Protein AF-A0A928IUF1-F1 (afdb_monomer)

Secondary structure (DSSP, 8-state):
----PPB-HHHHHHHHHHHHT--HHHHHHHHT--HHHHHHHHTTSSPPPGGGHHHHHHHTTS-GGGGB--

Foldseek 3Di:
DDPPFDFCLLVLLVVLCVVVVHQLQRVCVQQVHHSVVNVCCNVVVDHDDPVSLVVSCVSSVHHSCVRTDD

Nearest PDB structures (foldseek):
  3jxc-assembly1_L  TM=8.622E-01  e=3.066E-05  Lederbergvirus P22
  6jq1-assembly1_A  TM=7.959E-01  e=3.987E-04  Deinococcus geothermalis DSM 11300
  2b5a-assembly1_A  TM=7.693E-01  e=8.220E-04  [Bacillus] caldolyticus
  3f52-assembly1_A  TM=7.854E-01  e=1.142E-03  Corynebacterium glutamicum
  3vk0-assembly2_B  TM=8.120E-01  e=1.695E-03  Neisseria meningitidis MC58

Mean predicted aligned error: 4.41 Å

pLDDT: mean 89.65, std 12.41, range [39.5, 97.31]

Sequence (70 aa):
MAEMTKINIAKRIKEYRSIKSVTQEQFGALIGVSAQAISKWEREECYPDITFLPILADILSCSVNDFFEK

Radius of gyration: 11.85 Å; Cα contac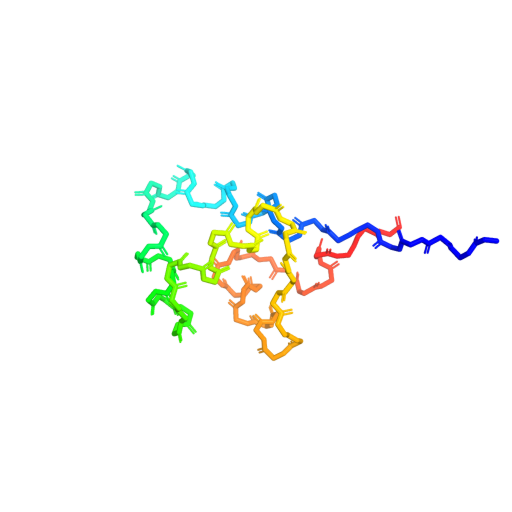ts (8 Å, |Δi|>4): 65; chains: 1; bounding box: 35×21×26 Å

Structure (mmCIF, N/CA/C/O backbone):
data_AF-A0A928IUF1-F1
#
_entry.id   AF-A0A928IUF1-F1
#
loop_
_atom_site.group_PDB
_atom_site.id
_atom_site.type_symbol
_atom_site.label_atom_id
_atom_site.label_alt_id
_atom_site.label_comp_id
_atom_site.label_asym_id
_atom_site.label_entity_id
_atom_site.label_seq_id
_atom_site.pdbx_PDB_ins_code
_atom_site.Cartn_x
_atom_site.Cartn_y
_atom_site.Cartn_z
_atom_site.occupancy
_atom_site.B_iso_or_equiv
_atom_site.auth_seq_id
_atom_site.auth_comp_id
_atom_site.auth_asym_id
_atom_site.auth_atom_id
_atom_site.pdbx_PDB_model_num
ATOM 1 N N . MET A 1 1 ? 26.512 0.149 -14.689 1.00 39.50 1 MET A N 1
ATOM 2 C CA . MET A 1 1 ? 25.773 -0.017 -13.421 1.00 39.50 1 MET A CA 1
ATOM 3 C C . MET A 1 1 ? 24.312 0.073 -13.805 1.00 39.50 1 MET A C 1
ATOM 5 O O . MET A 1 1 ? 23.963 1.067 -14.423 1.00 39.50 1 MET A O 1
ATOM 9 N N . ALA A 1 2 ? 23.534 -0.998 -13.636 1.00 44.72 2 ALA A N 1
ATOM 10 C CA . ALA A 1 2 ? 22.135 -0.995 -14.059 1.00 44.72 2 ALA A CA 1
ATOM 11 C C . ALA A 1 2 ? 21.392 0.105 -13.294 1.00 44.72 2 ALA A C 1
ATOM 13 O O . ALA A 1 2 ? 21.498 0.181 -12.070 1.00 44.72 2 ALA A O 1
ATOM 14 N N . GLU A 1 3 ? 20.713 0.980 -14.024 1.00 49.72 3 GLU A N 1
ATOM 15 C CA . GLU A 1 3 ? 19.804 1.964 -13.457 1.00 49.72 3 GLU A CA 1
ATOM 16 C C . GLU A 1 3 ? 18.682 1.176 -12.772 1.00 49.72 3 GLU A C 1
ATOM 18 O O . GLU A 1 3 ? 17.891 0.499 -13.427 1.00 49.72 3 GLU A O 1
ATOM 23 N N . MET A 1 4 ? 18.700 1.127 -11.439 1.00 59.53 4 MET A N 1
ATOM 24 C CA . MET A 1 4 ? 17.669 0.425 -10.686 1.00 59.53 4 MET A CA 1
ATOM 25 C C . MET A 1 4 ? 16.407 1.282 -10.785 1.00 59.53 4 MET A C 1
ATOM 27 O O . MET A 1 4 ? 16.338 2.340 -10.160 1.00 59.53 4 MET A O 1
ATOM 31 N N . THR A 1 5 ? 15.448 0.861 -11.612 1.00 63.59 5 THR A N 1
ATOM 32 C CA . THR A 1 5 ? 14.159 1.539 -11.783 1.00 63.59 5 THR A CA 1
ATOM 33 C C . THR A 1 5 ? 13.564 1.823 -10.409 1.00 63.59 5 THR A C 1
ATOM 35 O O . THR A 1 5 ? 13.354 0.908 -9.609 1.00 63.59 5 THR A O 1
ATOM 38 N N . LYS A 1 6 ? 13.347 3.099 -10.098 1.00 73.31 6 LYS A N 1
ATOM 39 C CA . LYS A 1 6 ? 12.879 3.506 -8.778 1.00 73.31 6 LYS A CA 1
ATOM 40 C C . LYS A 1 6 ? 11.397 3.151 -8.647 1.00 73.31 6 LYS A C 1
ATOM 42 O O . LYS A 1 6 ? 10.557 3.635 -9.403 1.00 73.31 6 LYS A O 1
ATOM 47 N N . ILE A 1 7 ? 11.095 2.254 -7.710 1.00 83.94 7 ILE A N 1
ATOM 48 C CA . ILE A 1 7 ? 9.738 1.783 -7.421 1.00 83.94 7 ILE A CA 1
ATOM 49 C C . ILE A 1 7 ? 9.161 2.672 -6.322 1.00 83.94 7 ILE A C 1
ATOM 51 O O . ILE A 1 7 ? 9.725 2.769 -5.239 1.00 83.94 7 ILE A O 1
ATOM 55 N N . ASN A 1 8 ? 8.025 3.317 -6.571 1.00 89.25 8 ASN A N 1
ATOM 56 C CA . ASN A 1 8 ? 7.431 4.305 -5.653 1.00 89.25 8 ASN A CA 1
ATOM 57 C C . ASN A 1 8 ? 6.135 3.805 -4.975 1.00 89.25 8 ASN A C 1
ATOM 59 O O . ASN A 1 8 ? 5.331 4.602 -4.481 1.00 89.25 8 ASN A O 1
ATOM 63 N N . ILE A 1 9 ? 5.935 2.482 -4.926 1.00 92.38 9 ILE A N 1
ATOM 64 C CA . ILE A 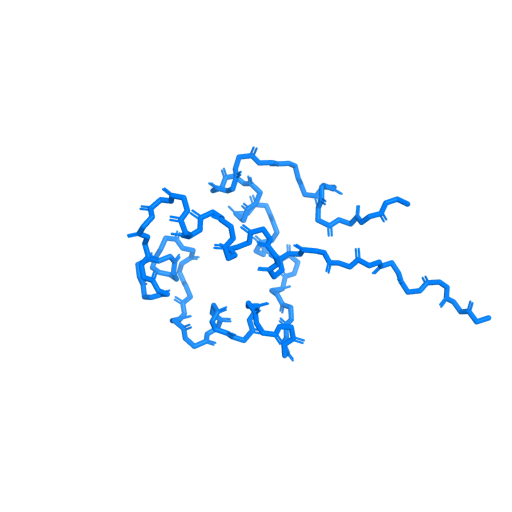1 9 ? 4.760 1.830 -4.320 1.00 92.38 9 ILE A CA 1
ATOM 65 C C . ILE A 1 9 ? 4.583 2.249 -2.856 1.00 92.38 9 ILE A C 1
ATOM 67 O O . ILE A 1 9 ? 3.484 2.631 -2.458 1.00 92.38 9 ILE A O 1
ATOM 71 N N . ALA A 1 10 ? 5.665 2.235 -2.071 1.00 93.50 10 ALA A N 1
ATOM 72 C CA . ALA A 1 10 ? 5.653 2.590 -0.652 1.00 93.50 10 ALA A CA 1
ATOM 73 C C . ALA A 1 10 ? 5.047 3.980 -0.410 1.00 93.50 10 ALA A C 1
ATOM 75 O O . ALA A 1 10 ? 4.147 4.155 0.416 1.00 93.50 10 ALA A O 1
ATOM 76 N N . LYS A 1 11 ? 5.501 4.961 -1.201 1.00 93.06 11 LYS A N 1
ATOM 77 C CA . LYS A 1 11 ? 5.017 6.340 -1.155 1.00 93.06 11 LYS A CA 1
ATOM 78 C C . LYS A 1 11 ? 3.524 6.412 -1.475 1.00 93.06 11 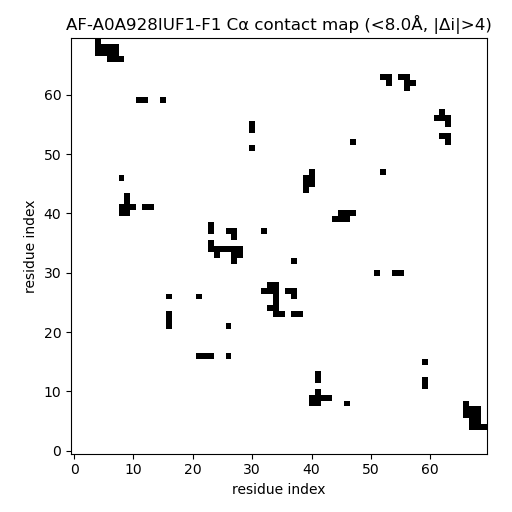LYS A C 1
ATOM 80 O O . LYS A 1 11 ? 2.778 7.005 -0.701 1.00 93.06 11 LYS A O 1
ATOM 85 N N . ARG A 1 12 ? 3.077 5.768 -2.559 1.00 93.19 12 ARG A N 1
ATOM 86 C CA . ARG A 1 12 ? 1.661 5.799 -2.960 1.00 93.19 12 ARG A CA 1
ATOM 87 C C . ARG A 1 12 ? 0.736 5.150 -1.940 1.00 93.19 12 ARG A C 1
ATOM 89 O O . ARG A 1 12 ? -0.317 5.709 -1.645 1.00 93.19 12 ARG A O 1
ATOM 96 N N . ILE A 1 13 ? 1.133 4.008 -1.376 1.00 95.12 13 ILE A N 1
ATOM 97 C CA . ILE A 1 13 ? 0.366 3.344 -0.317 1.00 95.12 13 ILE A CA 1
ATOM 98 C C . ILE A 1 13 ? 0.189 4.302 0.867 1.00 95.12 13 ILE A C 1
ATOM 100 O O . ILE A 1 13 ? -0.934 4.524 1.323 1.00 95.12 13 ILE A O 1
ATOM 104 N N . LYS A 1 14 ? 1.278 4.928 1.322 1.00 94.81 14 LYS A N 1
ATOM 105 C CA . LYS A 1 14 ? 1.255 5.843 2.467 1.00 94.81 14 LYS A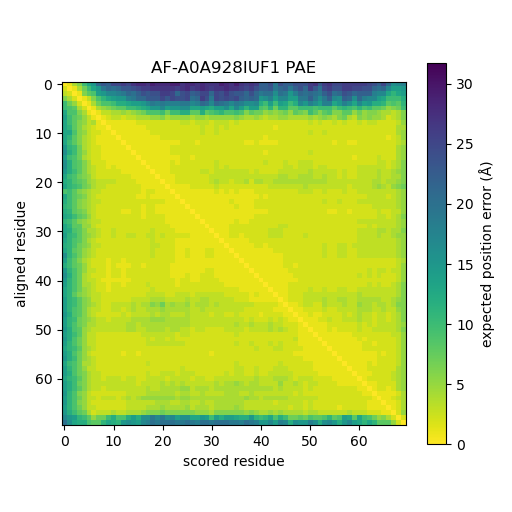 CA 1
ATOM 106 C C . LYS A 1 14 ? 0.427 7.103 2.210 1.00 94.81 14 LYS A C 1
ATOM 108 O O . LYS A 1 14 ? -0.324 7.536 3.088 1.00 94.81 14 LYS A O 1
ATOM 113 N N . GLU A 1 15 ? 0.528 7.674 1.012 1.00 94.44 15 GLU A N 1
ATOM 114 C CA . GLU A 1 15 ? -0.267 8.831 0.585 1.00 94.44 15 GLU A CA 1
ATOM 115 C C . GLU A 1 15 ? -1.758 8.497 0.550 1.00 94.44 15 GLU A C 1
ATOM 117 O O . GLU A 1 15 ? -2.551 9.183 1.195 1.00 94.44 15 GLU A O 1
ATOM 122 N N . TYR A 1 16 ? -2.141 7.404 -0.114 1.00 95.00 16 TYR A N 1
ATOM 123 C CA . TYR A 1 16 ? -3.533 6.961 -0.171 1.00 95.00 16 TYR A CA 1
ATOM 124 C C . TYR A 1 16 ? -4.110 6.726 1.224 1.00 95.00 16 TYR A C 1
ATOM 126 O O . TYR A 1 16 ? -5.194 7.218 1.543 1.00 95.00 16 TYR A O 1
ATOM 134 N N . ARG A 1 17 ? -3.369 6.018 2.085 1.00 95.69 17 ARG A N 1
ATOM 135 C CA . ARG A 1 17 ? -3.796 5.734 3.458 1.00 95.69 17 ARG A CA 1
ATOM 136 C C . ARG A 1 17 ? -3.999 7.003 4.275 1.00 95.69 17 ARG A C 1
ATOM 138 O O . ARG A 1 17 ? -4.969 7.084 5.023 1.00 95.69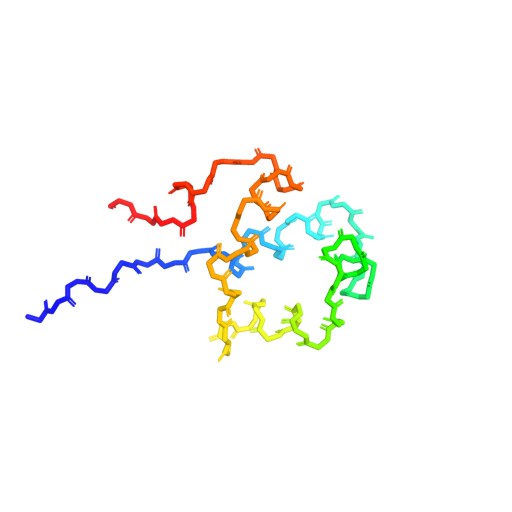 17 ARG A O 1
ATOM 145 N N . SER A 1 18 ? -3.119 7.989 4.101 1.00 94.38 18 SER A N 1
ATOM 146 C CA . SER A 1 18 ? -3.219 9.291 4.769 1.00 94.38 18 SER A CA 1
ATOM 147 C C . SER A 1 18 ? -4.429 10.086 4.271 1.00 94.38 18 SER A C 1
ATOM 149 O O . SER A 1 18 ? -5.203 10.589 5.079 1.00 94.38 18 SER A O 1
ATOM 151 N N . ILE A 1 19 ? -4.652 10.134 2.953 1.00 94.94 19 ILE A N 1
ATOM 152 C CA . ILE A 1 19 ? -5.788 10.841 2.335 1.00 94.94 19 ILE A CA 1
ATOM 153 C C . ILE A 1 19 ? -7.123 10.213 2.750 1.00 94.94 19 ILE A C 1
ATOM 155 O O . ILE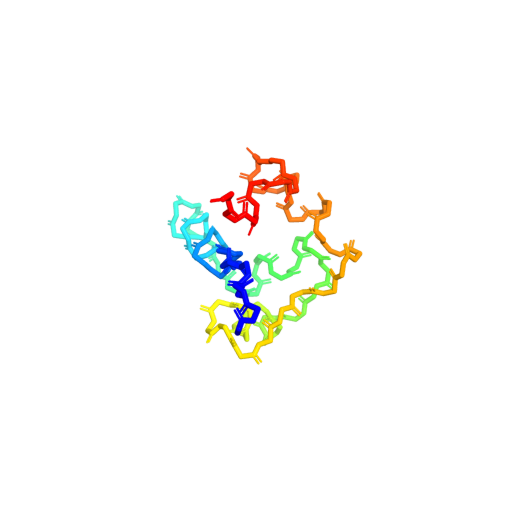 A 1 19 ? -8.081 10.920 3.051 1.00 94.94 19 ILE A O 1
ATOM 159 N N . LYS A 1 20 ? -7.195 8.880 2.777 1.00 94.00 20 LYS A N 1
ATOM 160 C CA . LYS A 1 20 ? -8.404 8.135 3.156 1.00 94.00 20 LYS A CA 1
ATOM 161 C C . LYS A 1 20 ? -8.546 7.925 4.665 1.00 94.00 20 LYS A C 1
ATOM 163 O O . LYS A 1 20 ? -9.568 7.401 5.089 1.00 94.00 20 LYS A O 1
ATOM 168 N N . SER A 1 21 ? -7.551 8.326 5.461 1.00 95.88 21 SER A N 1
ATOM 169 C CA . SER A 1 21 ? -7.502 8.123 6.916 1.00 95.88 21 SER A CA 1
ATOM 170 C C . SER A 1 21 ? -7.759 6.666 7.337 1.00 95.88 21 SER A C 1
ATOM 172 O O . SER A 1 21 ? -8.515 6.403 8.269 1.00 95.88 21 SER A O 1
ATOM 174 N N . VAL A 1 22 ? -7.130 5.707 6.645 1.00 96.25 22 VAL A N 1
ATOM 175 C CA . VAL A 1 22 ? -7.270 4.265 6.929 1.00 96.25 22 VAL A CA 1
ATOM 176 C C . VAL A 1 22 ? -6.040 3.689 7.640 1.00 96.25 22 VAL A C 1
ATOM 178 O O . VAL A 1 22 ? -4.890 4.023 7.338 1.00 96.25 22 VAL A O 1
ATOM 181 N N . THR A 1 23 ? -6.250 2.770 8.583 1.00 97.12 23 THR A N 1
ATOM 182 C CA . THR A 1 23 ? -5.174 2.084 9.330 1.00 97.12 23 THR A CA 1
ATOM 183 C C . THR A 1 23 ? -4.545 0.953 8.515 1.00 97.12 23 THR A C 1
ATOM 185 O O . THR A 1 23 ? -5.109 0.535 7.501 1.00 97.12 23 THR A O 1
ATOM 188 N N . GLN A 1 24 ? -3.328 0.506 8.865 1.00 97.25 24 GLN A N 1
ATOM 189 C CA . GLN A 1 24 ? -2.611 -0.553 8.115 1.00 97.25 24 GLN A CA 1
ATOM 190 C C . GLN A 1 24 ? -3.418 -1.848 8.077 1.00 97.25 24 GLN A C 1
ATOM 192 O O . GLN A 1 24 ? -3.433 -2.533 7.060 1.00 97.25 24 GLN A O 1
ATOM 197 N N . GLU A 1 25 ? -4.152 -2.123 9.153 1.00 97.31 25 GLU A N 1
ATOM 198 C CA . GLU A 1 25 ? -5.093 -3.234 9.258 1.00 97.31 25 GLU A CA 1
ATOM 199 C C . GLU A 1 25 ? -6.252 -3.098 8.272 1.00 97.31 25 GLU A C 1
ATOM 201 O O . GLU A 1 25 ? -6.518 -4.031 7.521 1.00 97.31 25 GLU A O 1
ATOM 206 N N . GLN A 1 26 ? -6.898 -1.929 8.210 1.00 96.69 26 GLN A N 1
ATOM 207 C CA . GLN A 1 26 ? -8.006 -1.692 7.281 1.00 96.69 26 GLN A CA 1
ATOM 208 C C . GLN A 1 26 ? -7.552 -1.790 5.823 1.00 96.69 26 GLN A C 1
ATOM 210 O O . GLN A 1 26 ? -8.212 -2.430 5.013 1.00 96.69 26 GLN A O 1
ATOM 215 N N . PHE A 1 27 ? -6.407 -1.192 5.485 1.00 96.56 27 PHE A N 1
ATOM 216 C CA . PHE A 1 27 ? -5.871 -1.253 4.125 1.00 96.56 27 PHE A CA 1
ATOM 217 C C . PHE A 1 27 ? -5.420 -2.670 3.746 1.00 96.56 27 PHE A C 1
ATOM 219 O O . PHE A 1 27 ? -5.704 -3.131 2.645 1.00 96.56 27 PHE A O 1
ATOM 226 N N . GLY A 1 28 ? -4.774 -3.387 4.670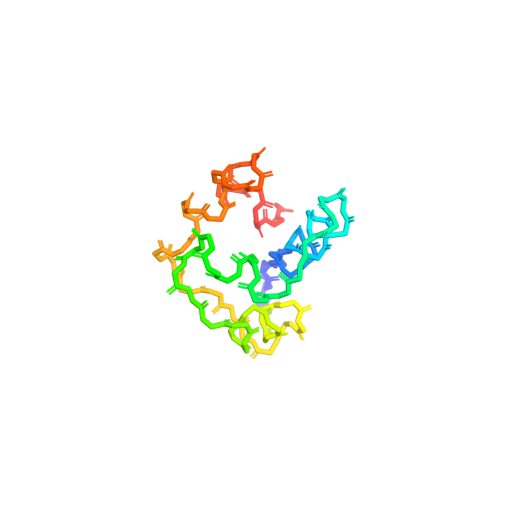 1.00 96.50 28 GLY A N 1
ATOM 227 C CA . GLY A 1 28 ? -4.405 -4.788 4.477 1.00 96.50 28 GLY A CA 1
ATOM 228 C C . GLY A 1 28 ? -5.626 -5.675 4.245 1.00 96.50 28 GLY A C 1
ATOM 229 O O . GLY A 1 28 ? -5.620 -6.485 3.321 1.00 96.50 28 GLY A O 1
ATOM 230 N N . ALA A 1 29 ? -6.708 -5.456 4.997 1.00 95.94 29 ALA A N 1
ATOM 231 C CA . ALA A 1 29 ? -7.962 -6.186 4.828 1.00 95.94 29 ALA A CA 1
ATOM 232 C C . ALA A 1 29 ? -8.593 -5.989 3.437 1.00 95.94 29 ALA A C 1
ATOM 234 O O . ALA A 1 29 ? -9.141 -6.945 2.897 1.00 95.94 29 ALA A O 1
ATOM 235 N N . LEU A 1 30 ? -8.470 -4.800 2.827 1.00 93.69 30 LEU A N 1
ATOM 236 C CA . LEU A 1 30 ? -8.949 -4.549 1.456 1.00 93.69 30 LEU A CA 1
ATOM 237 C C . LEU A 1 30 ? -8.192 -5.371 0.402 1.00 93.69 30 LEU A C 1
ATOM 239 O O . LEU A 1 30 ? -8.765 -5.739 -0.617 1.00 93.69 30 LEU A O 1
ATOM 243 N N . ILE A 1 31 ? -6.910 -5.650 0.646 1.00 94.19 31 ILE A N 1
ATOM 244 C CA . ILE A 1 31 ? -6.028 -6.381 -0.279 1.00 94.19 31 ILE A CA 1
ATOM 245 C C . ILE A 1 31 ? -6.003 -7.886 0.045 1.00 94.19 31 ILE A C 1
ATOM 247 O O . ILE A 1 31 ? -5.622 -8.699 -0.793 1.00 94.19 31 ILE A O 1
ATOM 251 N N . GLY A 1 32 ? -6.413 -8.273 1.256 1.00 94.94 32 GLY A N 1
ATOM 252 C CA . GLY A 1 32 ? -6.312 -9.645 1.758 1.00 94.94 32 GLY A CA 1
ATOM 253 C C . GLY A 1 32 ? -4.936 -9.984 2.341 1.00 94.94 32 GLY A C 1
ATOM 254 O O . GLY A 1 32 ? -4.523 -11.140 2.315 1.00 94.94 32 GLY A O 1
ATOM 255 N N . VAL A 1 33 ? -4.210 -8.990 2.864 1.00 96.19 33 VAL A N 1
ATOM 256 C CA . VAL A 1 33 ? -2.888 -9.164 3.490 1.00 96.19 33 VAL A CA 1
ATOM 257 C C . VAL A 1 33 ? -2.863 -8.633 4.921 1.00 96.19 33 VAL A C 1
ATOM 259 O O . VAL A 1 33 ? -3.719 -7.860 5.347 1.00 96.19 33 VAL A O 1
ATOM 262 N N . SER A 1 34 ? -1.854 -9.039 5.692 1.00 97.25 34 SER A N 1
ATOM 263 C CA . SER A 1 34 ? -1.695 -8.568 7.067 1.00 97.25 34 SER A CA 1
ATOM 264 C C . SER A 1 34 ? -1.239 -7.105 7.126 1.00 97.25 34 SER A C 1
ATOM 266 O O . SER A 1 34 ? -0.504 -6.627 6.260 1.00 97.25 34 SER A O 1
ATOM 268 N N . ALA A 1 35 ? -1.586 -6.406 8.210 1.00 96.31 35 ALA A N 1
ATOM 269 C CA . ALA A 1 35 ? -1.074 -5.059 8.486 1.00 96.31 35 ALA A CA 1
ATOM 270 C C . ALA A 1 35 ? 0.463 -5.002 8.496 1.00 96.31 35 ALA A C 1
ATOM 272 O O . ALA A 1 35 ? 1.059 -4.010 8.086 1.00 96.31 35 ALA A O 1
ATOM 273 N N . GLN A 1 36 ? 1.115 -6.090 8.919 1.00 97.12 36 GLN A N 1
ATOM 274 C CA . GLN A 1 36 ? 2.570 -6.199 8.913 1.00 97.12 36 GLN A CA 1
ATOM 275 C C . GLN A 1 36 ? 3.143 -6.212 7.487 1.00 97.12 36 GLN A C 1
ATOM 277 O O . GLN A 1 36 ? 4.199 -5.625 7.266 1.00 97.12 36 GLN A O 1
ATOM 282 N N . ALA A 1 37 ? 2.456 -6.833 6.519 1.00 96.44 37 ALA A N 1
ATOM 283 C CA . ALA A 1 37 ? 2.849 -6.753 5.113 1.00 96.44 37 ALA A CA 1
ATOM 284 C C . ALA A 1 37 ? 2.768 -5.304 4.613 1.00 96.44 37 ALA A C 1
ATOM 286 O O . ALA A 1 37 ? 3.749 -4.797 4.077 1.00 96.44 37 ALA A O 1
ATOM 287 N N . ILE A 1 38 ? 1.664 -4.603 4.906 1.00 96.69 38 ILE A N 1
ATOM 288 C CA . ILE A 1 38 ? 1.506 -3.180 4.566 1.00 96.69 38 ILE A CA 1
ATOM 289 C C . ILE A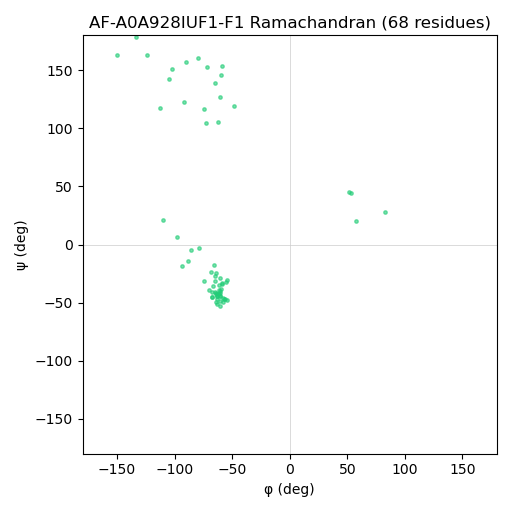 1 38 ? 2.618 -2.334 5.189 1.00 96.69 38 ILE A C 1
ATOM 291 O O . ILE A 1 38 ? 3.241 -1.537 4.494 1.00 96.69 38 ILE A O 1
ATOM 295 N N . SER A 1 39 ? 2.926 -2.541 6.473 1.00 96.50 39 SER A N 1
ATOM 296 C CA . SER A 1 39 ? 4.004 -1.809 7.142 1.00 96.50 39 SER A CA 1
ATOM 297 C C . SER A 1 39 ? 5.364 -2.034 6.486 1.00 96.50 39 SER A C 1
ATOM 299 O O . SER A 1 39 ? 6.153 -1.093 6.435 1.00 96.50 39 SER A O 1
ATOM 301 N N . LYS A 1 40 ? 5.666 -3.252 6.026 1.00 96.12 40 LYS A N 1
ATOM 302 C CA . LYS A 1 40 ? 6.928 -3.542 5.334 1.00 96.12 40 LYS A CA 1
ATOM 303 C C . LYS A 1 40 ? 6.969 -2.884 3.957 1.00 96.12 40 LYS A C 1
ATOM 305 O O . LYS A 1 40 ? 8.001 -2.327 3.598 1.00 96.12 40 LYS A O 1
ATOM 310 N N . TRP A 1 41 ? 5.846 -2.882 3.234 1.00 95.25 41 TRP A N 1
ATOM 311 C CA . TRP A 1 41 ? 5.724 -2.202 1.942 1.00 95.25 41 TRP A CA 1
ATOM 312 C C . TRP A 1 41 ? 5.898 -0.690 2.074 1.00 95.25 41 TRP A C 1
ATOM 314 O O . TRP A 1 41 ? 6.638 -0.092 1.305 1.00 95.25 41 TRP A O 1
ATOM 324 N N . GLU A 1 42 ? 5.280 -0.063 3.076 1.00 94.38 42 GLU A N 1
ATOM 325 C CA . GLU A 1 42 ? 5.407 1.381 3.329 1.00 94.38 42 GLU A CA 1
ATOM 326 C C . GLU A 1 42 ? 6.805 1.807 3.798 1.00 94.38 42 GLU A C 1
ATOM 328 O O . GLU A 1 42 ? 7.161 2.978 3.667 1.00 94.38 42 GLU A O 1
ATOM 333 N N . ARG A 1 43 ? 7.579 0.882 4.376 1.00 93.75 43 ARG A N 1
ATOM 334 C CA . ARG A 1 43 ? 8.950 1.112 4.860 1.00 93.75 43 ARG A CA 1
ATOM 335 C C . ARG A 1 43 ? 10.023 0.660 3.869 1.00 93.75 43 ARG A C 1
ATOM 337 O O . ARG A 1 43 ? 11.195 0.679 4.229 1.00 93.75 43 ARG A O 1
ATOM 344 N N . GLU A 1 44 ? 9.626 0.242 2.666 1.00 91.38 44 GLU A N 1
ATOM 345 C CA . GLU A 1 44 ? 10.526 -0.254 1.613 1.00 91.38 44 GLU A CA 1
ATOM 346 C C . GLU A 1 44 ? 11.377 -1.467 2.053 1.00 91.38 44 GLU A C 1
ATOM 348 O O . GLU A 1 44 ? 12.394 -1.784 1.444 1.00 91.38 44 GLU A O 1
ATOM 353 N N . GLU A 1 45 ? 10.954 -2.184 3.103 1.00 91.88 45 GLU A N 1
ATOM 354 C CA . GLU A 1 45 ? 11.636 -3.392 3.593 1.00 91.88 45 GLU A CA 1
ATOM 355 C C . GLU A 1 45 ? 11.386 -4.594 2.679 1.00 91.88 45 GLU A C 1
ATOM 357 O O . GLU A 1 45 ? 12.224 -5.488 2.556 1.00 91.88 45 GLU A O 1
ATOM 362 N N . CYS A 1 46 ? 10.213 -4.634 2.048 1.00 90.94 46 CYS A N 1
ATOM 363 C CA . CYS A 1 46 ? 9.908 -5.559 0.970 1.00 90.94 46 CYS A CA 1
ATOM 364 C C . CYS A 1 46 ? 8.904 -4.936 0.004 1.00 90.94 46 CYS A C 1
ATOM 366 O O . CYS A 1 46 ? 8.208 -3.976 0.337 1.00 90.94 46 CYS A O 1
ATOM 368 N N . TYR A 1 47 ? 8.803 -5.521 -1.185 1.00 89.88 47 TYR A N 1
ATOM 369 C CA . TYR A 1 47 ? 7.804 -5.140 -2.172 1.00 89.88 47 TYR A CA 1
ATOM 370 C C . TYR A 1 47 ? 6.651 -6.145 -2.189 1.00 89.88 47 TYR A C 1
ATOM 372 O O . TYR A 1 47 ? 6.854 -7.321 -1.862 1.00 89.88 47 TYR A O 1
ATOM 380 N N . PRO A 1 48 ? 5.436 -5.703 -2.550 1.00 92.56 48 PRO A N 1
ATOM 381 C CA . PRO A 1 48 ? 4.363 -6.625 -2.879 1.00 92.56 48 PRO A CA 1
ATOM 382 C C . PRO A 1 48 ? 4.777 -7.513 -4.057 1.00 92.56 48 PRO A C 1
ATOM 384 O O . PRO A 1 48 ? 5.481 -7.074 -4.967 1.00 92.56 48 PRO A O 1
ATOM 387 N N . ASP A 1 49 ? 4.315 -8.761 -4.039 1.00 92.62 49 ASP A N 1
ATOM 388 C CA . ASP A 1 49 ? 4.441 -9.653 -5.189 1.00 92.62 49 ASP A CA 1
ATOM 389 C C . ASP A 1 49 ? 3.744 -9.054 -6.426 1.00 92.62 49 ASP A C 1
ATOM 391 O O . ASP A 1 49 ? 2.785 -8.283 -6.303 1.00 92.62 49 ASP A O 1
ATOM 395 N N . ILE A 1 50 ? 4.204 -9.426 -7.625 1.00 90.88 50 ILE A N 1
ATOM 396 C CA . ILE A 1 50 ? 3.656 -8.932 -8.896 1.00 90.88 50 ILE A CA 1
ATOM 397 C C . ILE A 1 50 ? 2.137 -9.148 -9.007 1.00 90.88 50 ILE A C 1
ATOM 399 O O . ILE A 1 50 ? 1.434 -8.336 -9.608 1.00 90.88 50 ILE A O 1
ATOM 403 N N . THR A 1 51 ? 1.620 -10.199 -8.369 1.00 94.00 51 THR A N 1
ATOM 404 C CA . THR A 1 51 ? 0.189 -10.526 -8.306 1.00 94.00 51 THR A CA 1
ATOM 405 C C . THR A 1 51 ? -0.655 -9.479 -7.575 1.00 94.00 51 THR A C 1
ATOM 407 O O . THR A 1 51 ? -1.841 -9.341 -7.874 1.00 94.00 51 THR A O 1
ATOM 410 N N . PHE A 1 52 ? -0.064 -8.692 -6.671 1.00 94.19 52 PHE A N 1
ATOM 411 C CA . PHE A 1 52 ? -0.762 -7.622 -5.953 1.00 94.19 52 PHE A CA 1
ATOM 412 C C . PHE A 1 52 ? -0.746 -6.285 -6.694 1.00 94.19 52 PHE A C 1
ATOM 414 O O . PHE A 1 52 ? -1.522 -5.399 -6.340 1.00 94.19 52 PHE A O 1
ATOM 421 N N . LEU A 1 53 ? 0.096 -6.108 -7.718 1.00 93.69 53 LEU A N 1
ATOM 422 C CA . LEU A 1 53 ? 0.179 -4.831 -8.433 1.00 93.69 53 LEU A CA 1
ATOM 423 C C . LEU A 1 53 ? -1.151 -4.423 -9.085 1.00 93.69 53 LEU A C 1
ATOM 425 O O . LEU A 1 53 ? -1.534 -3.268 -8.914 1.00 93.69 53 LEU A O 1
ATOM 429 N N . PRO A 1 54 ? -1.901 -5.310 -9.769 1.00 94.38 54 PRO A N 1
ATOM 430 C CA . PRO A 1 54 ? -3.199 -4.937 -10.332 1.00 94.38 54 PRO A CA 1
ATOM 431 C C . PRO A 1 54 ? -4.205 -4.503 -9.257 1.00 94.38 54 PRO A C 1
ATOM 433 O O . PRO A 1 54 ? -4.929 -3.533 -9.452 1.00 94.38 54 PRO A O 1
ATOM 436 N N . ILE A 1 55 ? -4.206 -5.180 -8.104 1.00 94.88 55 ILE A N 1
ATOM 437 C CA . ILE A 1 55 ? -5.106 -4.884 -6.978 1.00 94.88 55 ILE A CA 1
ATOM 438 C C . ILE A 1 55 ? -4.757 -3.528 -6.358 1.00 94.88 55 ILE A C 1
ATOM 440 O O . ILE A 1 55 ? -5.631 -2.705 -6.101 1.00 94.88 55 ILE A O 1
ATOM 444 N N . LEU A 1 56 ? -3.466 -3.274 -6.142 1.00 94.94 56 LEU A N 1
ATOM 445 C CA . LEU A 1 56 ? -2.988 -1.988 -5.648 1.00 94.94 56 LEU A CA 1
ATOM 446 C C . LEU A 1 56 ? -3.325 -0.863 -6.626 1.00 94.94 56 LEU A C 1
ATOM 448 O O . LEU A 1 56 ? -3.756 0.194 -6.190 1.00 94.94 56 LEU A O 1
ATOM 452 N N . ALA A 1 57 ? -3.149 -1.080 -7.928 1.00 94.31 57 ALA A N 1
ATOM 453 C CA . ALA A 1 57 ? -3.458 -0.087 -8.950 1.00 94.31 57 ALA A CA 1
ATOM 454 C C . ALA A 1 57 ? -4.948 0.300 -8.925 1.00 94.31 57 ALA A C 1
ATOM 456 O O . ALA A 1 57 ? -5.270 1.488 -8.903 1.00 94.31 57 ALA A O 1
ATOM 457 N N . ASP A 1 58 ? -5.841 -0.686 -8.814 1.00 94.50 58 ASP A N 1
ATOM 458 C CA . ASP A 1 58 ? -7.287 -0.469 -8.693 1.00 94.50 58 ASP A CA 1
ATOM 459 C C . ASP A 1 58 ? -7.648 0.349 -7.437 1.00 94.50 58 ASP A C 1
ATOM 461 O O . ASP A 1 58 ? -8.239 1.428 -7.535 1.00 94.50 58 ASP A O 1
ATOM 465 N N . ILE A 1 59 ? -7.186 -0.086 -6.258 1.00 93.62 59 ILE A N 1
ATOM 466 C CA . ILE A 1 59 ? -7.477 0.585 -4.978 1.00 93.62 59 ILE A CA 1
ATOM 467 C C . ILE A 1 59 ? -6.911 2.009 -4.946 1.00 93.62 59 ILE A C 1
ATOM 469 O O . ILE A 1 59 ? -7.569 2.936 -4.472 1.00 93.62 59 ILE A O 1
ATOM 473 N N . LEU A 1 60 ? -5.685 2.191 -5.440 1.00 92.00 60 LEU A N 1
ATOM 474 C CA . LEU A 1 60 ? -5.000 3.483 -5.472 1.00 92.00 60 LEU A CA 1
ATOM 475 C C . LEU A 1 60 ? -5.493 4.379 -6.621 1.00 92.00 60 LEU A C 1
ATOM 477 O O . LEU A 1 60 ? -5.055 5.526 -6.713 1.00 92.00 60 LEU A O 1
ATOM 481 N N . SER A 1 61 ? -6.405 3.881 -7.466 1.00 92.06 61 SER A N 1
ATOM 482 C CA . SER A 1 61 ? -6.926 4.574 -8.648 1.00 92.06 61 SER A CA 1
ATOM 483 C C . SER A 1 61 ? -5.813 5.065 -9.586 1.00 92.06 61 SER A C 1
ATOM 485 O O . SER A 1 61 ? -5.837 6.201 -10.060 1.00 92.06 61 SER A O 1
ATOM 487 N N . CYS A 1 62 ? -4.820 4.210 -9.846 1.00 90.81 62 CYS A N 1
ATOM 488 C CA . CYS A 1 62 ? -3.724 4.453 -10.786 1.00 90.81 62 CYS A CA 1
ATOM 489 C C . CYS A 1 62 ? -3.496 3.239 -11.701 1.00 90.81 62 CYS A C 1
ATOM 491 O O . CYS A 1 62 ? -4.167 2.219 -11.585 1.00 90.81 62 CYS A O 1
ATOM 493 N N . SER A 1 63 ? -2.553 3.327 -12.636 1.00 92.62 63 SER A N 1
ATOM 494 C CA . SER A 1 63 ? -2.118 2.185 -13.446 1.00 92.62 63 SER A CA 1
ATOM 495 C C . SER A 1 63 ? -0.956 1.444 -12.780 1.00 92.62 63 SER A C 1
ATOM 497 O O . SER A 1 63 ? -0.198 2.018 -12.003 1.00 92.62 63 SER A O 1
ATOM 499 N N . VAL A 1 64 ? -0.751 0.167 -13.120 1.00 91.06 64 VAL A N 1
ATOM 500 C CA . VAL A 1 64 ? 0.438 -0.582 -12.660 1.00 91.06 64 VAL A CA 1
ATOM 501 C C . VAL A 1 64 ? 1.732 0.096 -13.121 1.00 91.06 64 VAL A C 1
ATOM 503 O O . VAL A 1 64 ? 2.723 0.094 -12.397 1.00 91.06 64 VAL A O 1
ATOM 506 N N . ASN A 1 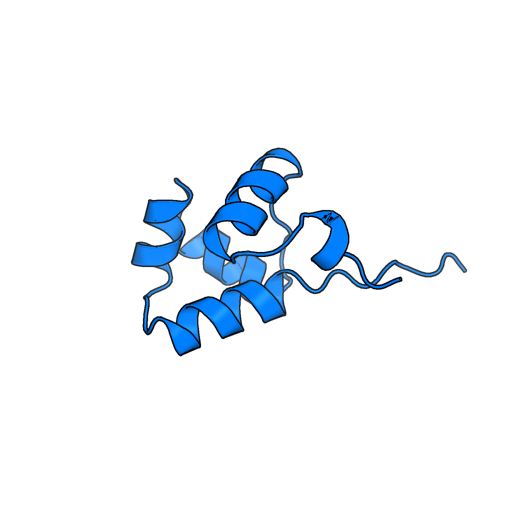65 ? 1.716 0.723 -14.300 1.00 89.50 65 ASN A N 1
ATOM 507 C CA . ASN A 1 65 ? 2.875 1.430 -14.832 1.00 89.50 65 ASN A CA 1
ATOM 508 C C . ASN A 1 65 ? 3.261 2.644 -13.975 1.00 89.50 65 ASN A C 1
ATOM 510 O O . ASN A 1 65 ? 4.428 3.009 -13.942 1.00 89.50 65 ASN A O 1
ATOM 514 N N . ASP A 1 66 ? 2.313 3.249 -13.257 1.00 89.56 66 ASP A N 1
ATOM 515 C CA . ASP A 1 66 ? 2.597 4.384 -12.381 1.00 89.56 66 ASP A CA 1
ATOM 516 C C . ASP A 1 66 ? 3.592 4.021 -11.270 1.00 89.56 66 ASP A C 1
ATOM 518 O O . ASP A 1 66 ? 4.347 4.890 -10.821 1.00 89.56 66 ASP A O 1
ATOM 522 N N . PHE A 1 67 ? 3.622 2.754 -10.833 1.00 89.50 67 PHE A N 1
ATOM 523 C CA . PHE A 1 67 ? 4.519 2.251 -9.784 1.00 89.50 67 PHE A CA 1
ATOM 524 C C . PHE A 1 67 ? 6.002 2.268 -10.149 1.00 89.50 67 PHE A C 1
ATOM 526 O O . PHE A 1 67 ? 6.850 2.200 -9.255 1.00 89.50 67 PHE A O 1
ATOM 533 N N . PHE A 1 68 ? 6.305 2.375 -11.438 1.00 87.00 68 PHE A N 1
ATOM 534 C CA . PHE A 1 68 ? 7.653 2.367 -11.973 1.00 87.00 68 PHE A CA 1
ATOM 535 C C . PHE A 1 68 ? 7.942 3.758 -12.539 1.00 87.00 68 PHE A C 1
ATOM 537 O O . PHE A 1 68 ? 7.252 4.224 -13.446 1.00 87.00 68 PHE A O 1
ATOM 544 N N . GLU A 1 69 ? 8.926 4.459 -11.972 1.00 72.75 69 GLU A N 1
ATOM 545 C CA . GLU A 1 69 ? 9.398 5.710 -12.573 1.00 72.75 69 GLU A CA 1
ATOM 546 C C . GLU A 1 69 ? 10.046 5.401 -13.940 1.00 72.75 69 GLU A C 1
ATOM 548 O O . GLU A 1 69 ? 10.719 4.378 -14.089 1.00 72.75 69 GLU A O 1
ATOM 553 N N . LYS A 1 70 ? 9.777 6.249 -14.942 1.00 57.81 70 LYS A N 1
ATOM 554 C CA . LYS A 1 70 ? 10.396 6.179 -16.275 1.00 57.81 70 LYS A CA 1
ATOM 555 C C . LYS A 1 70 ? 11.792 6.777 -16.276 1.00 57.81 70 LYS A C 1
ATOM 557 O O . LYS A 1 70 ? 11.981 7.776 -15.547 1.00 57.81 70 LYS A O 1
#

Solvent-accessible surface area (backbone atoms only — not comparable to full-atom values): 4138 Å² total; per-residue (Å²): 128,82,82,74,72,54,68,48,52,27,59,52,53,51,50,51,30,60,76,69,71,49,52,50,54,60,55,13,57,77,74,73,46,52,32,69,57,44,53,31,26,54,65,69,74,42,76,79,58,78,84,46,39,63,57,50,14,60,77,69,73,50,54,61,66,71,37,47,56,131